Protein AF-A0A653UIE2-F1 (afdb_monomer_lite)

pLDDT: mean 86.0, std 7.75, range [50.75, 94.25]

Secondary structure (DSSP, 8-state):
-EEEEEEE--PPP-SHHHHHHHHHHHHHHHHHHHHHHHTTHHHH-S-EEEEEEETTTTEEEEE-TT--HHHHHHHHHHHHS--

Sequence (83 aa):
MNILFTTINKKACTTELQKKLWNGAEQYMKDQVRRKLQSLTSYIGNVNVSILIDMNKGFATVLKNNLSEEQFLIAQRMLRNKI

Structure (mmCIF, N/CA/C/O backbone):
data_AF-A0A653UIE2-F1
#
_entry.id   AF-A0A653UIE2-F1
#
loop_
_atom_site.group_PDB
_atom_site.id
_atom_site.type_symbol
_atom_site.label_atom_id
_atom_site.label_alt_id
_atom_site.label_comp_id
_atom_site.label_asym_id
_atom_site.label_entity_id
_atom_site.label_seq_id
_atom_site.pdbx_PDB_ins_code
_atom_site.Cartn_x
_atom_site.Cartn_y
_atom_site.Cartn_z
_atom_site.occupancy
_atom_site.B_iso_or_equiv
_atom_site.auth_seq_id
_atom_site.auth_comp_id
_atom_site.auth_asym_id
_atom_site.auth_atom_id
_atom_site.pdbx_PDB_model_num
ATOM 1 N N . MET A 1 1 ? -14.303 4.872 4.074 1.00 83.94 1 MET A N 1
ATOM 2 C CA . MET A 1 1 ? -12.863 5.108 4.292 1.00 83.94 1 MET A CA 1
ATOM 3 C C . MET A 1 1 ? -12.261 5.630 3.002 1.00 83.94 1 MET A C 1
ATOM 5 O O . MET A 1 1 ? -12.578 5.085 1.949 1.00 83.94 1 MET A O 1
ATOM 9 N N . ASN A 1 2 ? -11.412 6.649 3.069 1.00 87.12 2 ASN A N 1
ATOM 10 C CA . ASN A 1 2 ? -10.668 7.158 1.917 1.00 87.12 2 ASN A CA 1
ATOM 11 C C . ASN A 1 2 ? -9.193 6.767 2.065 1.00 87.12 2 ASN A C 1
ATOM 13 O O . ASN A 1 2 ? -8.633 6.920 3.149 1.00 87.12 2 ASN A O 1
ATOM 17 N N . ILE A 1 3 ? -8.570 6.244 1.008 1.00 89.50 3 ILE A N 1
ATOM 18 C CA . ILE A 1 3 ? -7.188 5.748 1.054 1.00 89.50 3 ILE A CA 1
ATOM 19 C C . ILE A 1 3 ? -6.353 6.508 0.027 1.00 89.50 3 ILE A C 1
ATOM 21 O O . ILE A 1 3 ? -6.595 6.410 -1.177 1.00 89.50 3 ILE A O 1
ATOM 25 N N . LEU A 1 4 ? -5.356 7.240 0.513 1.00 92.00 4 LEU A N 1
ATOM 26 C CA . LEU A 1 4 ? -4.414 8.007 -0.295 1.00 92.00 4 LEU A CA 1
ATOM 27 C C . LEU A 1 4 ? -3.108 7.228 -0.422 1.00 92.00 4 LEU A C 1
ATOM 29 O O . LEU A 1 4 ? -2.554 6.781 0.579 1.00 92.00 4 LEU A O 1
ATOM 33 N N . PHE A 1 5 ? -2.610 7.069 -1.646 1.00 93.38 5 PHE A N 1
ATOM 34 C CA . PHE A 1 5 ? -1.393 6.308 -1.921 1.00 93.38 5 PHE A CA 1
ATOM 35 C C . PHE A 1 5 ? -0.261 7.222 -2.370 1.00 93.38 5 PHE A C 1
ATOM 37 O O . PHE A 1 5 ? -0.398 7.939 -3.360 1.00 93.38 5 PHE A O 1
ATOM 44 N N . THR A 1 6 ? 0.879 7.098 -1.702 1.00 93.81 6 THR A N 1
ATOM 45 C CA . THR A 1 6 ? 2.156 7.665 -2.124 1.00 93.81 6 THR A CA 1
ATOM 46 C C . THR A 1 6 ? 3.096 6.517 -2.458 1.00 93.81 6 THR A C 1
ATOM 48 O O . THR A 1 6 ? 3.340 5.646 -1.627 1.00 93.81 6 THR A O 1
ATOM 51 N N . THR A 1 7 ? 3.633 6.510 -3.672 1.00 91.62 7 THR A N 1
ATOM 52 C CA . THR A 1 7 ? 4.535 5.457 -4.148 1.00 91.62 7 THR A CA 1
ATOM 53 C C . THR A 1 7 ? 5.962 5.995 -4.198 1.00 91.62 7 THR A C 1
ATOM 55 O O . THR A 1 7 ? 6.195 7.057 -4.772 1.00 91.62 7 THR A O 1
ATOM 58 N N . ILE A 1 8 ? 6.922 5.264 -3.628 1.00 90.38 8 ILE A N 1
ATOM 59 C CA . ILE A 1 8 ? 8.355 5.596 -3.661 1.00 90.38 8 ILE A CA 1
ATOM 60 C C . ILE A 1 8 ? 9.174 4.473 -4.299 1.00 90.38 8 ILE A C 1
ATOM 62 O O . ILE A 1 8 ? 8.687 3.356 -4.482 1.00 90.38 8 ILE A O 1
ATOM 66 N N . ASN A 1 9 ? 10.434 4.774 -4.632 1.00 85.31 9 ASN A N 1
ATOM 67 C CA . ASN A 1 9 ? 11.404 3.832 -5.206 1.00 85.31 9 ASN A CA 1
ATOM 68 C C . ASN A 1 9 ? 10.919 3.122 -6.481 1.00 85.31 9 ASN A C 1
ATOM 70 O O . ASN A 1 9 ? 11.311 1.991 -6.774 1.00 85.31 9 ASN A O 1
ATOM 74 N N . LYS A 1 10 ? 10.062 3.787 -7.261 1.00 77.88 10 LYS A N 1
ATOM 75 C CA . LYS A 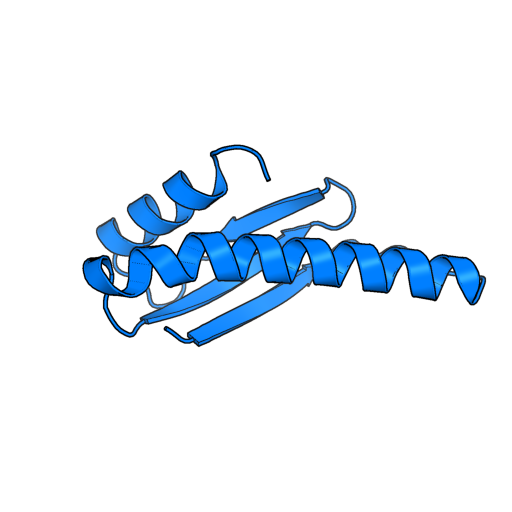1 10 ? 9.631 3.296 -8.568 1.00 77.88 10 LYS A CA 1
ATOM 76 C C . LYS A 1 10 ? 10.824 3.362 -9.521 1.00 77.88 10 LYS A C 1
ATOM 78 O O . LYS A 1 10 ? 11.331 4.449 -9.794 1.00 77.88 10 LYS A O 1
ATOM 83 N N . LYS A 1 11 ? 11.304 2.208 -9.999 1.00 78.50 11 LYS A N 1
ATOM 84 C CA . LYS A 1 11 ? 12.451 2.178 -10.920 1.00 78.50 11 LYS A CA 1
ATOM 85 C C . LYS A 1 11 ? 12.119 2.930 -12.208 1.00 78.50 11 LYS A C 1
ATOM 87 O O . LYS A 1 11 ? 11.017 2.801 -12.748 1.00 78.50 11 LYS A O 1
ATOM 92 N N . ALA A 1 12 ? 13.102 3.663 -12.728 1.00 76.94 12 ALA A N 1
ATOM 93 C CA . ALA A 1 12 ? 13.036 4.193 -14.081 1.00 76.94 12 ALA A CA 1
ATOM 94 C C . ALA A 1 12 ? 12.897 3.016 -15.059 1.00 76.94 12 ALA A C 1
ATOM 96 O O . ALA A 1 12 ? 13.740 2.121 -15.099 1.00 76.94 12 ALA A O 1
ATOM 97 N N . CYS A 1 13 ? 11.792 2.986 -15.797 1.00 80.50 13 CYS A N 1
ATOM 98 C CA . CYS A 1 13 ? 11.507 1.938 -16.770 1.00 80.50 13 CYS A CA 1
ATOM 99 C C . CYS A 1 13 ? 11.950 2.416 -18.152 1.00 80.50 13 CYS A C 1
ATOM 101 O O . CYS A 1 13 ? 11.459 3.444 -18.625 1.00 80.50 13 CYS A O 1
ATOM 103 N N . THR A 1 14 ? 12.839 1.672 -18.805 1.00 85.69 14 THR A N 1
ATOM 104 C CA . THR A 1 14 ? 13.368 2.032 -20.128 1.00 85.69 14 THR A CA 1
ATOM 105 C C . THR A 1 14 ? 12.514 1.475 -21.263 1.00 85.69 14 THR A C 1
ATOM 107 O O . THR A 1 14 ? 12.496 2.053 -22.345 1.00 85.69 14 THR A O 1
ATOM 110 N N . THR A 1 15 ? 11.739 0.411 -21.018 1.00 91.25 15 THR A N 1
ATOM 111 C CA . THR A 1 15 ? 10.840 -0.191 -22.016 1.00 91.25 15 THR A CA 1
ATOM 112 C C . THR A 1 15 ? 9.365 -0.061 -21.638 1.00 91.25 15 THR A C 1
ATOM 114 O O . THR A 1 15 ? 9.003 0.063 -20.464 1.00 91.25 15 THR A O 1
ATOM 117 N N . GLU A 1 16 ? 8.478 -0.128 -22.634 1.00 90.75 16 GLU A N 1
ATOM 118 C CA . GLU A 1 16 ? 7.028 -0.156 -22.398 1.00 90.75 16 GLU A CA 1
ATOM 119 C C . GLU A 1 16 ? 6.583 -1.386 -21.603 1.00 90.75 16 GLU A C 1
ATOM 121 O O . GLU A 1 16 ? 5.727 -1.275 -20.724 1.00 90.75 16 GLU A O 1
ATOM 126 N N . LEU A 1 17 ? 7.190 -2.550 -21.862 1.00 89.44 17 LEU A N 1
ATOM 127 C CA . LEU A 1 17 ? 6.908 -3.775 -21.115 1.00 89.44 17 LEU A CA 1
ATOM 128 C C . LEU A 1 17 ? 7.237 -3.599 -19.626 1.00 89.44 17 LEU A C 1
ATOM 130 O O . LEU A 1 17 ? 6.414 -3.927 -18.775 1.00 89.44 17 LEU A O 1
ATOM 134 N N . GLN A 1 18 ? 8.395 -3.012 -19.303 1.00 86.00 18 GLN A N 1
ATOM 135 C CA . GLN A 1 18 ? 8.764 -2.706 -17.919 1.00 86.00 18 GLN A CA 1
ATOM 136 C C . GLN A 1 18 ? 7.774 -1.733 -17.273 1.00 86.00 18 GLN A C 1
ATOM 138 O O . GLN A 1 18 ? 7.345 -1.975 -16.148 1.00 86.00 18 GLN A O 1
ATOM 143 N N . LYS A 1 19 ? 7.360 -0.675 -17.987 1.00 87.69 19 LYS A N 1
ATOM 144 C CA . LYS A 1 19 ? 6.344 0.272 -17.493 1.00 87.69 19 LYS A CA 1
ATOM 145 C C . LYS A 1 19 ? 5.030 -0.441 -17.168 1.00 87.69 19 LYS A C 1
ATOM 147 O O . LYS A 1 19 ? 4.465 -0.208 -16.101 1.00 87.69 19 LYS A O 1
ATOM 152 N N . LYS A 1 20 ? 4.560 -1.329 -18.054 1.00 90.12 20 LYS A N 1
ATOM 153 C CA . LYS A 1 20 ? 3.339 -2.124 -17.839 1.00 90.12 20 LYS A CA 1
ATOM 154 C C . LYS A 1 20 ? 3.460 -3.033 -16.617 1.00 90.12 20 LYS A C 1
ATOM 156 O O . LYS A 1 20 ? 2.569 -3.011 -15.774 1.00 90.12 20 LYS A O 1
ATOM 161 N N . LEU A 1 21 ? 4.563 -3.773 -16.489 1.00 88.00 21 LEU A N 1
ATOM 162 C CA . LEU A 1 21 ? 4.801 -4.665 -15.349 1.00 88.00 21 LEU A CA 1
ATOM 163 C C . LEU A 1 21 ? 4.853 -3.897 -14.022 1.00 88.00 21 LEU A C 1
ATOM 165 O O . LEU A 1 21 ? 4.186 -4.283 -13.066 1.00 88.00 21 LEU A O 1
ATOM 169 N N . TRP A 1 22 ? 5.576 -2.776 -13.974 1.00 87.88 22 TRP A N 1
ATOM 170 C CA . TRP A 1 22 ? 5.674 -1.948 -12.769 1.00 87.88 22 TRP A CA 1
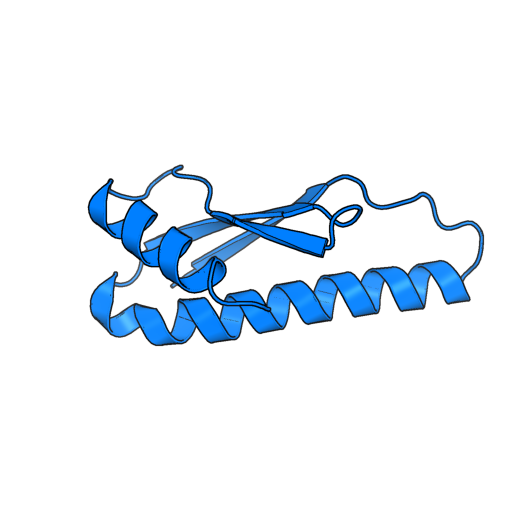ATOM 171 C C . TRP A 1 22 ? 4.343 -1.313 -12.372 1.00 87.88 22 TRP A C 1
ATOM 173 O O . TRP A 1 22 ? 3.987 -1.329 -11.196 1.00 87.88 22 TRP A O 1
ATOM 183 N N . ASN A 1 23 ? 3.590 -0.777 -13.335 1.00 90.19 23 ASN A N 1
ATOM 184 C CA . ASN A 1 23 ? 2.265 -0.217 -13.068 1.00 90.19 23 ASN A CA 1
ATOM 185 C C . ASN A 1 23 ? 1.272 -1.301 -12.623 1.00 90.19 23 ASN A C 1
ATOM 187 O O . ASN A 1 23 ? 0.456 -1.050 -11.737 1.00 90.19 23 ASN A O 1
ATOM 191 N N . GLY A 1 24 ? 1.359 -2.503 -13.202 1.00 91.50 24 GLY A N 1
ATOM 192 C CA . GLY A 1 24 ? 0.563 -3.658 -12.791 1.00 91.50 24 GLY A CA 1
ATOM 193 C C . GLY A 1 24 ? 0.876 -4.090 -11.359 1.00 91.50 24 GLY A C 1
ATOM 194 O O . GLY A 1 24 ? -0.042 -4.250 -10.559 1.00 91.50 24 GLY A O 1
ATOM 195 N N . ALA A 1 25 ? 2.160 -4.193 -11.005 1.00 90.38 25 ALA A N 1
ATOM 196 C CA . ALA A 1 25 ? 2.592 -4.505 -9.644 1.00 90.38 25 ALA A CA 1
ATOM 197 C C . ALA A 1 25 ? 2.136 -3.439 -8.633 1.00 90.38 25 ALA A C 1
ATOM 199 O O . ALA A 1 25 ? 1.619 -3.775 -7.569 1.00 90.38 25 ALA A O 1
ATOM 200 N N . GLU A 1 26 ? 2.267 -2.153 -8.977 1.00 91.88 26 GLU A N 1
ATOM 201 C CA . GLU A 1 26 ? 1.806 -1.053 -8.125 1.00 91.88 26 GLU A CA 1
ATOM 202 C C . GLU A 1 26 ? 0.293 -1.131 -7.890 1.00 91.88 26 GLU A C 1
ATOM 204 O O . GLU A 1 26 ? -0.162 -0.972 -6.756 1.00 91.88 26 GLU A O 1
ATOM 209 N N . GLN A 1 27 ? -0.494 -1.402 -8.938 1.00 94.06 27 GLN A N 1
ATOM 210 C CA . GLN A 1 27 ? -1.940 -1.537 -8.773 1.00 94.06 27 GLN A CA 1
ATOM 211 C C . GLN A 1 27 ? -2.336 -2.768 -7.978 1.00 94.06 27 GLN A C 1
ATOM 213 O O . GLN A 1 27 ? -3.182 -2.658 -7.095 1.00 94.06 27 GLN A O 1
ATOM 218 N N . TYR A 1 28 ? -1.677 -3.903 -8.208 1.00 92.50 28 TYR A N 1
ATOM 219 C CA . TYR A 1 28 ? -1.890 -5.095 -7.398 1.00 92.50 28 TYR A CA 1
ATOM 220 C C . TYR A 1 28 ? -1.697 -4.792 -5.904 1.00 92.50 28 TYR A C 1
ATOM 222 O O . TYR A 1 28 ? -2.552 -5.131 -5.086 1.00 92.50 28 TYR A O 1
ATOM 230 N N . MET A 1 29 ? -0.629 -4.073 -5.538 1.00 91.25 29 MET A N 1
ATOM 231 C CA . MET A 1 29 ? -0.402 -3.657 -4.150 1.00 91.25 29 MET A CA 1
ATOM 232 C C . MET A 1 29 ? -1.493 -2.718 -3.625 1.00 91.25 29 MET A C 1
ATOM 234 O O . MET A 1 29 ? -1.983 -2.915 -2.510 1.00 91.25 29 MET A O 1
ATOM 238 N N . LYS A 1 30 ? -1.901 -1.713 -4.410 1.00 94.25 30 LYS A N 1
ATOM 239 C CA . LYS A 1 30 ? -2.991 -0.799 -4.028 1.00 94.25 30 LYS A CA 1
ATOM 240 C C . LYS A 1 30 ? -4.290 -1.555 -3.779 1.00 94.25 30 LYS A C 1
ATOM 242 O O . LYS A 1 30 ? -4.969 -1.277 -2.793 1.00 94.25 30 LYS A O 1
ATOM 247 N N . ASP A 1 31 ? -4.615 -2.530 -4.616 1.00 93.31 31 ASP A N 1
ATOM 248 C CA . ASP A 1 31 ? -5.832 -3.325 -4.483 1.00 93.31 31 ASP A CA 1
ATOM 249 C C . ASP A 1 31 ? -5.796 -4.237 -3.258 1.00 93.31 31 ASP A C 1
ATOM 251 O O . ASP A 1 31 ? -6.787 -4.324 -2.531 1.00 93.31 31 ASP A O 1
ATOM 255 N N . GLN A 1 32 ? -4.648 -4.848 -2.960 1.00 90.19 32 GLN A N 1
ATOM 256 C CA . GLN A 1 32 ? -4.467 -5.631 -1.736 1.00 90.19 32 GLN A CA 1
ATOM 257 C C . GLN A 1 32 ? -4.638 -4.770 -0.480 1.00 90.19 32 GLN A C 1
ATOM 259 O O . GLN A 1 32 ? -5.355 -5.149 0.448 1.00 90.19 32 GLN A O 1
ATOM 264 N N . VAL A 1 33 ? -4.039 -3.576 -0.466 1.00 91.44 33 VAL A N 1
ATOM 265 C CA . VAL A 1 33 ? -4.200 -2.618 0.636 1.00 91.44 33 VAL A CA 1
ATOM 266 C C . VAL A 1 33 ? -5.655 -2.171 0.770 1.00 91.44 33 VAL A C 1
ATOM 268 O O . VAL A 1 33 ? -6.187 -2.180 1.880 1.00 91.44 33 VAL A O 1
ATOM 271 N N . ARG A 1 34 ? -6.322 -1.825 -0.341 1.00 92.06 34 ARG A N 1
ATOM 272 C CA . ARG A 1 34 ? -7.745 -1.452 -0.336 1.00 92.06 34 ARG A CA 1
ATOM 273 C C . ARG A 1 34 ? -8.591 -2.554 0.277 1.00 92.06 34 ARG A C 1
ATOM 275 O O . ARG A 1 34 ? -9.326 -2.267 1.211 1.00 92.06 34 ARG A O 1
ATOM 282 N N . ARG A 1 35 ? -8.445 -3.800 -0.181 1.00 90.25 35 ARG A N 1
ATOM 283 C CA . ARG A 1 35 ? -9.207 -4.947 0.339 1.00 90.25 35 ARG A CA 1
ATOM 284 C C . ARG A 1 35 ? -9.014 -5.121 1.846 1.00 90.25 35 ARG A C 1
ATOM 286 O O . ARG A 1 35 ? -9.996 -5.241 2.571 1.00 90.25 35 ARG A O 1
ATOM 293 N N . LYS A 1 36 ? -7.763 -5.074 2.321 1.00 88.75 36 LYS A N 1
ATOM 294 C CA . LYS A 1 36 ? -7.420 -5.251 3.744 1.00 88.75 36 LYS A CA 1
ATOM 295 C C . LYS A 1 36 ? -7.904 -4.114 4.646 1.00 88.75 36 LYS A C 1
ATOM 297 O O . LYS A 1 36 ? -8.246 -4.359 5.795 1.00 88.75 36 LYS A O 1
ATOM 302 N N . LEU A 1 37 ? -7.902 -2.872 4.168 1.00 88.31 37 LEU A N 1
ATOM 303 C CA . LEU A 1 37 ? -8.327 -1.725 4.977 1.00 88.31 37 LEU A CA 1
ATOM 304 C C . LEU A 1 37 ? -9.828 -1.455 4.873 1.00 88.31 37 LEU A C 1
ATOM 306 O O . LEU A 1 37 ? -10.442 -1.043 5.853 1.00 88.31 37 LEU A O 1
ATOM 310 N N . GLN A 1 38 ? -10.450 -1.743 3.728 1.00 87.00 38 GLN A N 1
ATOM 311 C CA . GLN A 1 38 ? -11.898 -1.621 3.570 1.00 87.00 38 GLN A CA 1
ATOM 312 C C . GLN A 1 38 ? -12.649 -2.549 4.524 1.00 87.00 38 GLN A C 1
ATOM 314 O O . GLN A 1 38 ? -13.645 -2.109 5.099 1.00 87.00 38 GLN A O 1
ATOM 319 N N . SER A 1 39 ? -12.140 -3.761 4.783 1.00 83.62 39 SER A N 1
ATOM 320 C CA . SER A 1 39 ? -12.717 -4.668 5.787 1.00 83.62 39 SER A CA 1
ATOM 321 C C . SER A 1 39 ? -12.686 -4.106 7.212 1.00 83.62 39 SER A C 1
ATOM 323 O O . SER A 1 39 ? -13.421 -4.584 8.068 1.00 83.62 39 SER A O 1
ATOM 325 N N . LEU A 1 40 ? -11.866 -3.085 7.478 1.00 81.62 40 LEU A N 1
ATOM 326 C CA . LEU A 1 40 ? -11.781 -2.424 8.779 1.00 81.62 40 LEU A CA 1
ATOM 327 C C . LEU A 1 40 ? -12.646 -1.165 8.886 1.00 81.62 40 LEU A C 1
ATOM 329 O O . LEU A 1 40 ? -12.707 -0.559 9.952 1.00 81.62 40 LEU A O 1
ATOM 333 N N . THR A 1 41 ? -13.340 -0.763 7.819 1.00 80.50 41 THR A N 1
ATOM 334 C CA . THR A 1 41 ? -14.169 0.457 7.824 1.00 80.50 41 THR A CA 1
ATOM 335 C C . THR A 1 41 ? -15.229 0.437 8.931 1.00 80.50 41 THR A C 1
ATOM 337 O O . THR A 1 41 ? -15.525 1.485 9.497 1.00 80.50 41 THR A O 1
ATOM 340 N N . SER A 1 42 ? -15.755 -0.739 9.287 1.00 78.88 42 SER A N 1
ATOM 341 C CA . SER A 1 42 ? -16.703 -0.912 10.398 1.00 78.88 42 SER A CA 1
ATOM 342 C C . SER A 1 42 ? -16.095 -0.652 11.782 1.00 78.88 42 SER A C 1
ATOM 344 O O . SER A 1 42 ? -16.826 -0.270 12.688 1.00 78.88 42 SER A O 1
ATOM 346 N N . TYR A 1 43 ? -14.781 -0.832 11.947 1.00 76.94 43 TYR A N 1
ATOM 347 C CA . TYR A 1 43 ? -14.076 -0.698 13.229 1.00 76.94 43 TYR A CA 1
ATOM 348 C C . TYR A 1 43 ? -13.426 0.674 13.404 1.00 76.94 43 TYR A C 1
ATOM 350 O O . TYR A 1 43 ? -13.470 1.259 14.479 1.00 76.94 43 TYR A O 1
ATOM 358 N N . ILE A 1 44 ? -12.800 1.186 12.344 1.00 78.94 44 ILE A N 1
ATOM 359 C CA . ILE A 1 44 ? -12.013 2.427 12.386 1.00 78.94 44 ILE A CA 1
ATOM 360 C C . ILE A 1 44 ? -12.888 3.644 12.030 1.00 78.94 44 ILE A C 1
ATOM 362 O O . ILE A 1 44 ? -12.510 4.789 12.273 1.00 78.94 44 ILE A O 1
ATOM 366 N N . GLY A 1 45 ? -14.068 3.400 11.451 1.00 80.31 45 GLY A N 1
ATOM 367 C CA . GLY A 1 45 ? -14.970 4.429 10.954 1.00 80.31 45 GLY A CA 1
ATOM 368 C C . GLY A 1 45 ? -14.535 5.005 9.605 1.00 80.31 45 GLY A C 1
ATOM 369 O O . GLY A 1 45 ? -13.687 4.466 8.882 1.00 80.31 45 GLY A O 1
ATOM 370 N N . ASN A 1 46 ? -15.147 6.129 9.231 1.00 82.50 46 ASN A N 1
ATOM 371 C CA . ASN A 1 46 ? -14.863 6.799 7.967 1.00 82.50 46 ASN A CA 1
ATOM 372 C C . ASN A 1 46 ? -13.637 7.720 8.090 1.00 82.50 46 ASN A C 1
ATOM 374 O O . ASN A 1 46 ? -13.767 8.933 8.211 1.00 82.50 46 ASN A O 1
ATOM 378 N N . VAL A 1 47 ? -12.444 7.125 8.076 1.00 84.00 47 VAL A N 1
ATOM 379 C CA . VAL A 1 47 ? -11.163 7.844 8.184 1.00 84.00 47 VAL A CA 1
ATOM 380 C C . VAL A 1 47 ? -10.453 8.005 6.837 1.00 84.00 47 VAL A C 1
ATOM 382 O O . VAL A 1 47 ? -10.693 7.244 5.892 1.00 84.00 47 VAL A O 1
ATOM 385 N N . ASN A 1 48 ? -9.555 8.992 6.771 1.00 86.75 48 ASN A N 1
ATOM 386 C CA . ASN A 1 48 ? -8.599 9.177 5.681 1.00 86.75 48 ASN A CA 1
ATOM 387 C C . ASN A 1 48 ? -7.287 8.476 6.055 1.00 86.75 48 ASN A C 1
ATOM 389 O O . ASN A 1 48 ? -6.594 8.912 6.969 1.00 86.75 48 ASN A O 1
ATOM 393 N N . VAL A 1 49 ? -6.934 7.404 5.350 1.00 88.19 49 VAL A N 1
ATOM 394 C CA . VAL A 1 49 ? -5.705 6.641 5.594 1.00 88.19 49 VAL A CA 1
ATOM 395 C C . VAL A 1 49 ? -4.685 6.974 4.516 1.00 88.19 49 VAL A C 1
ATOM 397 O O . VAL A 1 49 ? -4.961 6.830 3.327 1.00 88.19 49 VAL A O 1
ATOM 400 N N . SER A 1 50 ? -3.491 7.394 4.924 1.00 92.31 50 SER A N 1
ATOM 401 C CA . SER A 1 50 ? -2.378 7.633 4.002 1.00 92.31 50 SER A CA 1
ATOM 402 C C . SER A 1 50 ? -1.440 6.429 3.990 1.00 92.31 50 SER A C 1
ATOM 404 O O . SER A 1 50 ? -1.007 5.972 5.045 1.00 92.31 50 SER A O 1
ATOM 406 N N . ILE A 1 51 ? -1.131 5.908 2.805 1.00 93.00 51 ILE A N 1
ATOM 407 C CA . ILE A 1 51 ? -0.333 4.698 2.598 1.00 93.00 51 ILE A CA 1
ATOM 408 C C . ILE A 1 51 ? 0.907 5.028 1.783 1.00 93.00 51 ILE A C 1
ATOM 410 O O . ILE A 1 51 ? 0.814 5.578 0.688 1.00 93.00 51 ILE A O 1
ATOM 414 N N . LEU A 1 52 ? 2.063 4.621 2.297 1.00 92.81 52 LEU A N 1
ATOM 415 C CA . LEU A 1 52 ? 3.329 4.635 1.580 1.00 92.81 52 LEU A CA 1
ATOM 416 C C . LEU A 1 52 ? 3.595 3.248 0.988 1.00 92.81 52 LEU A C 1
ATOM 418 O O . LEU A 1 52 ? 3.670 2.273 1.734 1.00 92.81 52 LEU A O 1
ATOM 422 N N . ILE A 1 53 ? 3.758 3.161 -0.331 1.00 92.19 53 ILE A N 1
ATOM 423 C CA . ILE A 1 53 ? 4.153 1.938 -1.040 1.00 92.19 53 ILE A CA 1
ATOM 424 C C . ILE A 1 53 ? 5.627 2.050 -1.430 1.00 92.19 53 ILE A C 1
ATOM 426 O O . ILE A 1 53 ? 5.994 2.903 -2.241 1.00 92.19 53 ILE A O 1
ATOM 430 N N . ASP A 1 54 ? 6.467 1.174 -0.879 1.00 90.25 54 ASP A N 1
ATOM 431 C CA . ASP A 1 54 ? 7.858 1.018 -1.309 1.00 90.25 54 ASP A CA 1
ATOM 432 C C . ASP A 1 54 ? 7.940 -0.067 -2.382 1.00 90.25 54 ASP A C 1
ATOM 434 O O . ASP A 1 54 ? 7.921 -1.268 -2.102 1.00 90.25 54 ASP A O 1
ATOM 438 N N . MET A 1 55 ? 8.049 0.379 -3.630 1.00 87.00 55 MET A N 1
ATOM 439 C CA . MET A 1 55 ? 8.062 -0.487 -4.805 1.00 87.00 55 MET A CA 1
ATOM 440 C C . MET A 1 55 ? 9.334 -1.337 -4.920 1.00 87.00 55 MET A C 1
ATOM 442 O O . MET A 1 55 ? 9.306 -2.382 -5.563 1.00 87.00 55 MET A O 1
ATOM 446 N N . ASN A 1 56 ? 10.443 -0.937 -4.290 1.00 85.75 56 ASN A N 1
ATOM 447 C CA . ASN A 1 56 ? 11.681 -1.718 -4.325 1.00 85.75 56 ASN A CA 1
ATOM 448 C C . ASN A 1 56 ? 11.630 -2.909 -3.362 1.00 85.75 56 ASN A C 1
ATOM 450 O O . ASN A 1 56 ? 12.174 -3.970 -3.651 1.00 85.75 56 ASN A O 1
ATOM 454 N N . LYS A 1 57 ? 10.970 -2.735 -2.215 1.00 84.88 57 LYS A N 1
ATOM 455 C CA . LYS A 1 57 ? 10.849 -3.779 -1.189 1.00 84.88 57 LYS A CA 1
ATOM 456 C C . LYS A 1 57 ? 9.507 -4.519 -1.219 1.00 84.88 57 LYS A C 1
ATOM 458 O O . LYS A 1 57 ? 9.347 -5.491 -0.490 1.00 84.88 57 LYS A O 1
ATOM 463 N N . GLY A 1 58 ? 8.543 -4.056 -2.016 1.00 84.25 58 GLY A N 1
ATOM 464 C CA . GLY A 1 58 ? 7.242 -4.705 -2.177 1.00 84.25 58 GLY A CA 1
ATOM 465 C C . GLY A 1 58 ? 6.370 -4.683 -0.919 1.00 84.25 58 GLY A C 1
ATOM 466 O O . GLY A 1 58 ? 5.584 -5.603 -0.716 1.00 84.25 58 GLY A O 1
ATOM 467 N N . PHE A 1 59 ? 6.486 -3.658 -0.066 1.00 85.94 59 PHE A N 1
ATOM 468 C CA . PHE A 1 59 ? 5.633 -3.507 1.122 1.00 85.94 59 PHE A CA 1
ATOM 469 C C . PHE A 1 59 ? 4.891 -2.167 1.133 1.00 85.94 59 PHE A C 1
ATOM 471 O O . PHE A 1 59 ? 5.317 -1.186 0.521 1.00 85.94 59 PHE A O 1
ATOM 478 N N . ALA A 1 60 ? 3.768 -2.142 1.850 1.00 88.88 60 ALA A N 1
ATOM 479 C CA . ALA A 1 60 ? 2.958 -0.954 2.078 1.00 88.88 60 ALA A CA 1
ATOM 480 C C . ALA A 1 60 ? 2.855 -0.665 3.580 1.00 88.88 60 ALA A C 1
ATOM 482 O O . ALA A 1 60 ? 2.631 -1.580 4.375 1.00 88.88 6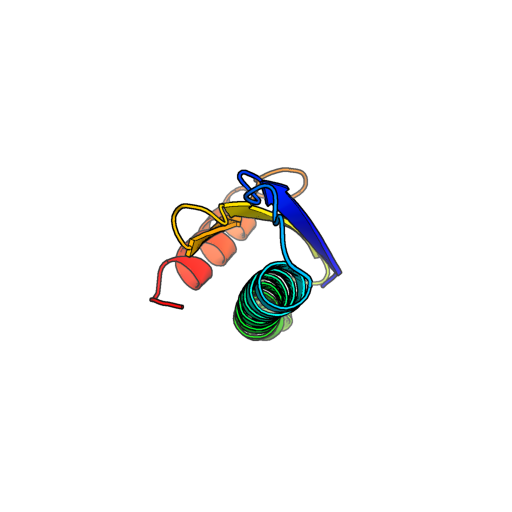0 ALA A O 1
ATOM 483 N N . THR A 1 61 ? 2.982 0.604 3.962 1.00 90.69 61 THR A N 1
ATOM 484 C CA . THR A 1 61 ? 2.947 1.053 5.359 1.00 90.69 61 THR A CA 1
ATOM 485 C C . THR A 1 61 ? 1.952 2.190 5.534 1.00 90.69 61 THR A C 1
ATOM 487 O O . THR A 1 61 ? 1.859 3.083 4.695 1.00 90.69 61 THR A O 1
ATOM 490 N N . VAL A 1 62 ? 1.223 2.171 6.650 1.00 90.50 62 VAL A N 1
ATOM 491 C CA . VAL A 1 62 ? 0.334 3.268 7.048 1.00 90.50 62 VAL A CA 1
ATOM 492 C C . VAL A 1 62 ? 1.157 4.444 7.563 1.00 90.50 62 VAL A C 1
ATOM 494 O O . VAL A 1 62 ? 2.082 4.257 8.349 1.00 90.50 62 VAL A O 1
ATOM 497 N N . LEU A 1 63 ? 0.809 5.657 7.150 1.00 89.12 63 LEU A N 1
ATOM 498 C CA . LEU A 1 63 ? 1.301 6.899 7.736 1.00 89.12 63 LEU A CA 1
ATOM 499 C C . LEU A 1 63 ? 0.297 7.367 8.796 1.00 89.12 63 LEU A C 1
ATOM 501 O O . LEU A 1 63 ? -0.907 7.367 8.549 1.00 89.12 63 LEU A O 1
ATOM 505 N N . LYS A 1 64 ? 0.787 7.779 9.971 1.00 81.00 64 LYS A N 1
ATOM 506 C CA . LYS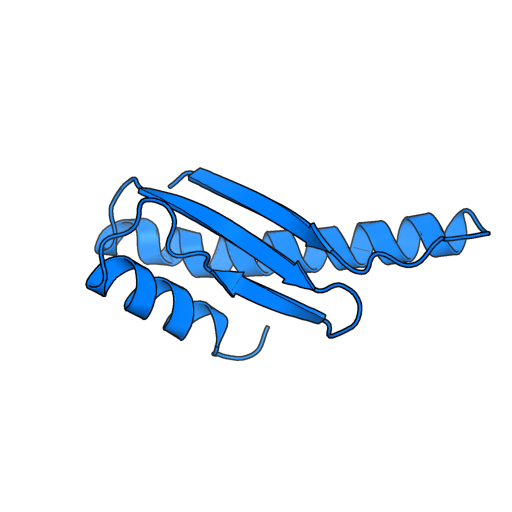 A 1 64 ? -0.056 8.189 11.114 1.00 81.00 64 LYS A CA 1
ATOM 507 C C . LYS A 1 64 ? -0.889 9.447 10.837 1.00 81.00 64 LYS A C 1
ATOM 509 O O . LYS A 1 64 ? -1.827 9.722 11.574 1.00 81.00 64 LYS A O 1
ATOM 514 N N . ASN A 1 65 ? -0.554 10.199 9.790 1.00 76.12 65 ASN A N 1
ATOM 515 C CA . ASN A 1 65 ? -1.162 11.478 9.439 1.00 76.12 65 ASN A CA 1
ATOM 516 C C . ASN A 1 65 ? -2.700 11.375 9.475 1.00 76.12 65 ASN A C 1
ATOM 518 O O . ASN A 1 65 ? -3.294 10.723 8.620 1.00 76.12 65 ASN A O 1
ATOM 522 N N . ASN A 1 66 ? -3.318 12.035 10.460 1.00 75.69 66 ASN A N 1
ATOM 523 C CA . ASN A 1 66 ? -4.769 12.122 10.687 1.00 75.69 66 ASN A CA 1
ATOM 524 C C . ASN A 1 66 ? -5.472 10.870 11.249 1.00 75.69 66 ASN A C 1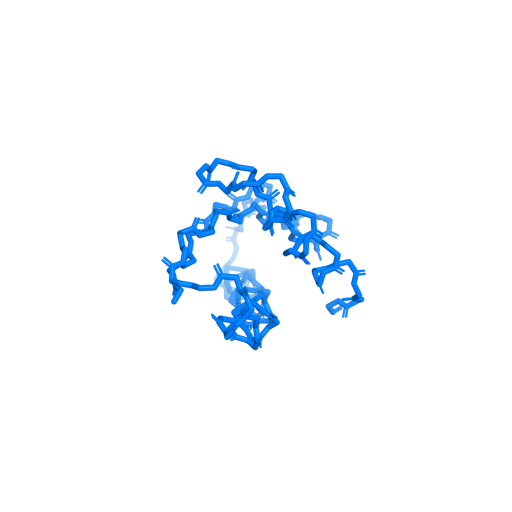
ATOM 526 O O . ASN A 1 66 ? -6.699 10.796 11.198 1.00 75.69 66 ASN A O 1
ATOM 530 N N . LEU A 1 67 ? -4.730 9.915 11.814 1.00 84.56 67 LEU A N 1
ATOM 531 C CA . LEU A 1 67 ? -5.284 8.783 12.562 1.00 84.56 67 LEU A CA 1
ATOM 532 C C . LEU A 1 67 ? -4.999 8.937 14.057 1.00 84.56 67 LEU A C 1
ATOM 534 O O . LEU A 1 67 ? -3.905 9.355 14.449 1.00 84.56 67 LEU A O 1
ATOM 538 N N . SER A 1 68 ? -5.956 8.539 14.899 1.00 88.69 68 SER A N 1
ATOM 539 C CA . SER A 1 68 ? -5.662 8.316 16.314 1.00 88.69 68 SER A CA 1
ATOM 540 C C . SER A 1 68 ? -4.640 7.183 16.463 1.00 88.69 68 SER A C 1
ATOM 542 O O . SER A 1 68 ? -4.426 6.378 15.551 1.00 88.69 68 SER A O 1
ATOM 544 N N . GLU A 1 69 ? -3.981 7.106 17.615 1.00 89.06 69 GLU A N 1
ATOM 545 C CA . GLU A 1 69 ? -2.976 6.070 17.863 1.00 89.06 69 GLU A CA 1
ATOM 546 C C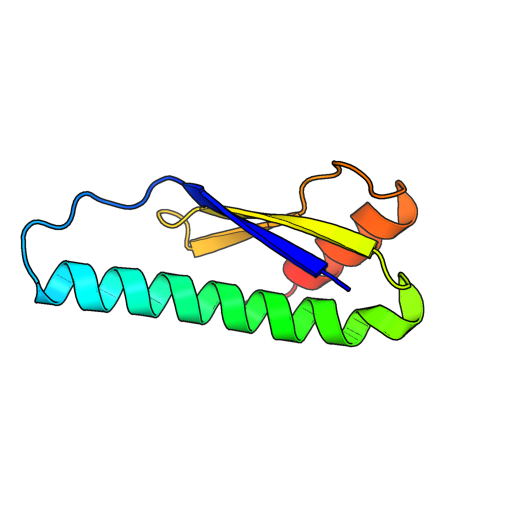 . GLU A 1 69 ? -3.555 4.653 17.766 1.00 89.06 69 GLU A C 1
ATOM 548 O O . GLU A 1 69 ? -2.959 3.785 17.131 1.00 89.06 69 GLU A O 1
ATOM 553 N N . GLU A 1 70 ? -4.760 4.445 18.291 1.00 88.75 70 GLU A N 1
ATOM 554 C CA . GLU A 1 70 ? -5.481 3.178 18.179 1.00 88.75 70 GLU A CA 1
ATOM 555 C C . GLU A 1 70 ? -5.788 2.823 16.715 1.00 88.75 70 GLU A C 1
ATOM 557 O O . GLU A 1 70 ? -5.467 1.725 16.254 1.00 88.75 70 GLU A O 1
ATOM 562 N N . GLN A 1 71 ? -6.331 3.774 15.949 1.00 88.19 71 GLN A N 1
ATOM 563 C CA . GLN A 1 71 ? -6.660 3.583 14.534 1.00 88.19 71 GLN A CA 1
ATOM 564 C C . GLN A 1 71 ? -5.412 3.263 13.699 1.00 88.19 71 GLN A C 1
ATOM 566 O O . GLN A 1 71 ? -5.436 2.375 12.842 1.00 88.19 71 GLN A O 1
ATOM 571 N N . PHE A 1 72 ? -4.308 3.960 13.974 1.00 90.19 72 PHE A N 1
ATOM 572 C CA . PHE A 1 72 ? -3.018 3.726 13.338 1.00 90.19 72 PHE A CA 1
ATOM 573 C C . PHE A 1 72 ? -2.494 2.314 13.624 1.00 90.19 72 PHE A C 1
ATOM 575 O O . PHE A 1 72 ? -2.125 1.600 12.691 1.00 90.19 72 PHE A O 1
ATOM 582 N N . LEU A 1 73 ? -2.502 1.884 14.890 1.00 89.00 73 LEU A N 1
ATOM 583 C CA . LEU A 1 73 ? -2.023 0.559 15.288 1.00 89.00 73 LEU A CA 1
ATOM 584 C C . LEU A 1 73 ? -2.861 -0.565 14.667 1.00 89.00 73 LEU A C 1
ATOM 586 O O . LEU A 1 73 ? -2.297 -1.555 14.194 1.00 89.00 73 LEU A O 1
ATOM 590 N N . ILE A 1 74 ? -4.187 -0.412 14.622 1.00 88.06 74 ILE A N 1
ATOM 591 C CA . ILE A 1 74 ? -5.094 -1.377 13.983 1.00 88.06 74 ILE A CA 1
ATOM 592 C C . ILE A 1 74 ? -4.793 -1.481 12.482 1.00 88.06 74 ILE A C 1
ATOM 594 O O . ILE A 1 74 ? -4.558 -2.579 11.970 1.00 88.06 74 ILE A O 1
ATOM 598 N N . ALA A 1 75 ? -4.731 -0.346 11.779 1.00 87.00 75 ALA A N 1
ATOM 599 C CA . ALA A 1 75 ? -4.463 -0.318 10.343 1.00 87.00 75 ALA A CA 1
ATOM 600 C C . ALA A 1 75 ? -3.071 -0.887 10.005 1.00 87.00 75 ALA A C 1
ATOM 602 O O . ALA A 1 75 ? -2.920 -1.667 9.062 1.00 87.00 75 ALA A O 1
ATOM 603 N N . GLN A 1 76 ? -2.052 -0.556 10.804 1.00 88.81 76 GLN A N 1
ATOM 604 C CA . GLN A 1 76 ? -0.689 -1.053 10.616 1.00 88.81 76 GLN A CA 1
ATOM 605 C C . GLN A 1 76 ? -0.590 -2.567 10.850 1.00 88.81 76 GLN A C 1
ATOM 607 O O . GLN A 1 76 ? 0.066 -3.265 10.074 1.00 88.81 76 GLN A O 1
ATOM 612 N N . ARG A 1 77 ? -1.256 -3.099 11.886 1.00 87.56 77 ARG A N 1
ATOM 613 C CA . ARG A 1 77 ? -1.311 -4.548 12.153 1.00 87.56 77 ARG A CA 1
ATOM 614 C C . ARG A 1 77 ? -1.945 -5.311 10.996 1.00 87.56 77 ARG A C 1
ATOM 616 O O . ARG A 1 77 ? -1.432 -6.359 10.611 1.00 87.56 77 ARG A O 1
ATOM 623 N N . MET A 1 78 ? -2.998 -4.762 10.400 1.00 85.00 78 MET A N 1
ATOM 624 C CA . MET A 1 78 ? -3.686 -5.409 9.287 1.00 85.00 78 MET A CA 1
ATOM 625 C C . MET A 1 78 ? -2.825 -5.527 8.027 1.00 85.00 78 MET A C 1
ATOM 627 O O . MET A 1 78 ? -2.864 -6.552 7.344 1.00 85.00 78 MET A O 1
ATOM 631 N N . LEU A 1 79 ? -2.004 -4.514 7.732 1.00 85.06 79 LEU A N 1
ATOM 632 C CA . LEU A 1 79 ? -1.070 -4.567 6.602 1.00 85.06 79 LEU A CA 1
ATOM 633 C C . LEU A 1 79 ? 0.137 -5.486 6.849 1.00 85.06 79 LEU A C 1
ATOM 635 O O . LEU A 1 79 ? 0.757 -5.935 5.888 1.00 85.06 79 LEU A O 1
ATOM 639 N N . ARG A 1 80 ? 0.463 -5.792 8.112 1.00 77.06 80 ARG A N 1
ATOM 640 C CA . ARG A 1 80 ? 1.606 -6.642 8.490 1.00 77.06 80 ARG A CA 1
ATOM 641 C C . ARG A 1 80 ? 1.396 -8.126 8.186 1.00 77.06 80 ARG A C 1
ATOM 643 O O . ARG A 1 80 ? 2.370 -8.836 7.948 1.00 77.06 80 ARG A O 1
ATOM 650 N N . ASN A 1 81 ? 0.150 -8.598 8.180 1.00 60.44 81 ASN A N 1
ATOM 651 C CA . ASN A 1 81 ? -0.167 -9.952 7.733 1.00 60.44 81 ASN A CA 1
ATOM 652 C C . ASN A 1 81 ? 0.056 -10.013 6.218 1.00 60.44 81 ASN A C 1
ATOM 654 O O . ASN A 1 81 ? -0.570 -9.235 5.500 1.00 60.44 81 ASN A O 1
ATOM 658 N N . LYS A 1 82 ? 0.981 -10.874 5.760 1.00 52.25 82 LYS A N 1
ATOM 659 C CA . LYS A 1 82 ? 1.535 -10.941 4.387 1.00 52.25 82 LYS A CA 1
ATOM 660 C C . LYS A 1 82 ? 0.535 -10.530 3.289 1.00 52.25 82 LYS A C 1
ATOM 662 O O . LYS A 1 82 ? -0.596 -11.021 3.252 1.00 52.25 82 LYS A O 1
ATOM 667 N N . ILE A 1 83 ? 0.934 -9.567 2.451 1.00 50.75 83 ILE A N 1
ATOM 668 C CA . ILE A 1 83 ? 0.317 -9.266 1.141 1.00 50.75 83 ILE A CA 1
ATOM 669 C C . ILE A 1 83 ? 0.783 -10.322 0.139 1.00 50.75 83 ILE A C 1
ATOM 671 O O . ILE A 1 83 ? 1.957 -10.735 0.263 1.00 50.75 83 ILE A O 1
#

Radius of gyration: 13.64 Å; chains: 1; bounding box: 30×23×41 Å

Foldseek 3Di:
DAEAEDEPPQDDDPDPVSVVVLVVLVVVLVVVLCVLVVVCCVPQPDFYWYWYAYSVVSAIATDCVGGDPVSRVVSRVSRPPDD